Protein AF-A0A5C4MEW4-F1 (afdb_monomer)

Radius of gyration: 12.6 Å; Cα contacts (8 Å, |Δi|>4): 112; chains: 1; bounding box: 32×21×36 Å

Structure (mmCIF, N/CA/C/O backbone):
data_AF-A0A5C4MEW4-F1
#
_entry.id   AF-A0A5C4MEW4-F1
#
loop_
_atom_site.group_PDB
_atom_site.id
_atom_site.type_symbol
_atom_site.label_atom_id
_atom_site.label_alt_id
_atom_site.label_comp_id
_atom_site.label_asym_id
_atom_site.label_entity_id
_atom_site.label_seq_id
_atom_site.pdbx_PDB_ins_code
_atom_site.Cartn_x
_atom_site.Cartn_y
_atom_site.Cartn_z
_atom_site.occupancy
_atom_site.B_iso_or_equiv
_atom_site.auth_seq_id
_atom_site.auth_comp_id
_atom_site.auth_asym_id
_atom_site.auth_atom_id
_atom_site.pdbx_PDB_model_num
ATOM 1 N N . PRO A 1 1 ? 9.938 -1.672 -11.069 1.00 67.38 1 PRO A N 1
ATOM 2 C CA . PRO A 1 1 ? 11.247 -1.448 -10.409 1.00 67.38 1 PRO A CA 1
ATOM 3 C C . PRO A 1 1 ? 11.087 -1.575 -8.880 1.00 67.38 1 PRO A C 1
ATOM 5 O O . PRO A 1 1 ? 9.960 -1.425 -8.401 1.00 67.38 1 PRO A O 1
ATOM 8 N N . PRO A 1 2 ? 12.156 -1.882 -8.123 1.00 78.25 2 PRO A N 1
ATOM 9 C CA . PRO A 1 2 ? 12.084 -2.032 -6.665 1.00 78.25 2 PRO A CA 1
ATOM 10 C C . PRO A 1 2 ? 11.456 -0.826 -5.932 1.00 78.25 2 PRO A C 1
ATOM 12 O O . PRO A 1 2 ? 10.590 -1.066 -5.088 1.00 78.25 2 PRO A O 1
ATOM 15 N N . PR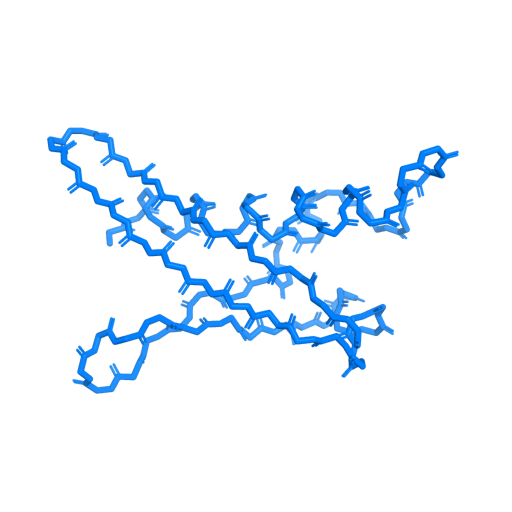O A 1 3 ? 11.745 0.441 -6.312 1.00 87.19 3 PRO A N 1
ATOM 16 C CA . PRO A 1 3 ? 11.100 1.615 -5.717 1.00 87.19 3 PRO A CA 1
ATO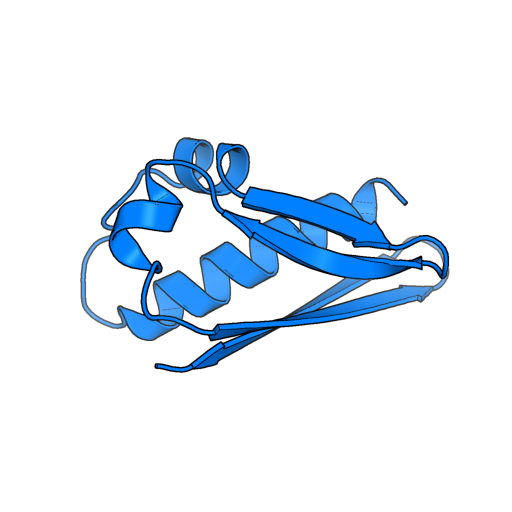M 17 C C . PRO A 1 3 ? 9.580 1.662 -5.924 1.00 87.19 3 PRO A C 1
ATOM 19 O O . PRO A 1 3 ? 8.842 1.971 -4.997 1.00 87.19 3 PRO A O 1
ATOM 22 N N . ALA A 1 4 ? 9.082 1.273 -7.106 1.00 92.12 4 ALA A N 1
ATOM 23 C CA . ALA A 1 4 ? 7.641 1.274 -7.390 1.00 92.12 4 ALA A CA 1
ATOM 24 C C . ALA A 1 4 ? 6.871 0.238 -6.558 1.00 92.12 4 ALA A C 1
ATOM 26 O O . ALA A 1 4 ? 5.726 0.473 -6.185 1.00 92.12 4 ALA A O 1
ATOM 27 N N . ARG A 1 5 ? 7.499 -0.904 -6.238 1.00 95.44 5 ARG A N 1
ATOM 28 C CA . ARG A 1 5 ? 6.897 -1.905 -5.346 1.00 95.44 5 ARG A CA 1
ATOM 29 C C . ARG A 1 5 ? 6.728 -1.343 -3.942 1.00 95.44 5 ARG A C 1
ATOM 31 O O . ARG A 1 5 ? 5.672 -1.523 -3.348 1.00 95.44 5 ARG A O 1
ATOM 38 N N . TRP A 1 6 ? 7.760 -0.680 -3.429 1.00 97.06 6 TRP A N 1
ATOM 39 C CA . TRP A 1 6 ? 7.687 -0.045 -2.120 1.00 97.06 6 TRP A CA 1
ATOM 40 C C . TRP A 1 6 ? 6.635 1.067 -2.098 1.00 97.06 6 TRP A C 1
ATOM 42 O O . TRP A 1 6 ? 5.744 1.037 -1.258 1.00 97.06 6 TRP A O 1
ATOM 52 N N . ALA A 1 7 ? 6.648 1.959 -3.095 1.00 98.06 7 ALA A N 1
ATOM 53 C CA . ALA A 1 7 ? 5.658 3.026 -3.223 1.00 98.06 7 ALA A CA 1
ATOM 54 C C . ALA A 1 7 ? 4.213 2.493 -3.246 1.00 98.06 7 ALA A C 1
ATOM 56 O O . ALA A 1 7 ? 3.341 3.062 -2.598 1.00 98.06 7 ALA A O 1
ATOM 57 N N . ALA A 1 8 ? 3.956 1.382 -3.947 1.00 98.38 8 ALA A N 1
ATOM 58 C CA . ALA A 1 8 ? 2.633 0.760 -3.988 1.00 98.38 8 ALA A CA 1
ATOM 59 C C . ALA A 1 8 ? 2.179 0.248 -2.615 1.00 98.38 8 ALA A C 1
ATOM 61 O O . ALA A 1 8 ? 1.044 0.497 -2.218 1.00 98.38 8 ALA A O 1
ATOM 62 N N . LYS A 1 9 ? 3.068 -0.435 -1.882 1.00 98.50 9 LYS A N 1
ATOM 63 C CA . LYS A 1 9 ? 2.782 -0.928 -0.527 1.00 98.50 9 LYS A CA 1
ATOM 64 C C . LYS A 1 9 ? 2.429 0.213 0.421 1.00 98.50 9 LYS A C 1
ATOM 66 O O . LYS A 1 9 ? 1.391 0.174 1.073 1.00 98.50 9 LYS A O 1
ATOM 71 N N . GLU A 1 10 ? 3.254 1.252 0.418 1.00 98.44 10 GLU A N 1
ATOM 72 C CA . GLU A 1 10 ? 3.051 2.473 1.197 1.00 98.44 10 GLU A CA 1
ATOM 73 C C . GLU A 1 10 ? 1.721 3.160 0.862 1.00 98.44 10 GLU A C 1
ATOM 75 O O . GLU A 1 10 ? 0.985 3.578 1.753 1.00 98.44 10 GLU A O 1
ATOM 80 N N . ALA A 1 11 ? 1.380 3.261 -0.426 1.00 98.62 11 ALA A N 1
ATOM 81 C CA . ALA A 1 11 ? 0.135 3.883 -0.867 1.00 98.62 11 ALA A CA 1
ATOM 82 C C . ALA A 1 11 ? -1.107 3.105 -0.396 1.00 98.62 11 ALA A C 1
ATOM 84 O O . ALA A 1 11 ? -2.091 3.728 -0.003 1.00 98.62 11 ALA A O 1
ATOM 85 N N . VAL A 1 12 ? -1.057 1.767 -0.375 1.00 98.50 12 VAL A N 1
ATOM 86 C CA . VAL A 1 12 ? -2.134 0.932 0.188 1.00 98.50 12 VAL A CA 1
ATOM 87 C C . VAL A 1 12 ? -2.287 1.176 1.689 1.00 98.50 12 VAL A C 1
ATOM 89 O O . VAL A 1 12 ? -3.403 1.436 2.138 1.00 98.50 12 VAL A O 1
ATOM 92 N N . VAL A 1 13 ? -1.189 1.150 2.457 1.00 98.31 13 VAL A N 1
ATOM 93 C CA . VAL A 1 13 ? -1.228 1.425 3.906 1.00 98.31 13 VAL A CA 1
ATOM 94 C C . VAL A 1 13 ? -1.816 2.807 4.173 1.00 98.31 13 VAL A C 1
ATOM 96 O O . VAL A 1 13 ? -2.704 2.942 5.007 1.00 98.31 13 VAL A O 1
ATOM 99 N N . LYS A 1 14 ? -1.402 3.831 3.423 1.00 98.44 14 LYS A N 1
ATOM 100 C CA . LYS A 1 14 ? -1.918 5.199 3.581 1.00 98.44 14 LYS A CA 1
ATOM 101 C C . LYS A 1 14 ? -3.400 5.318 3.238 1.00 98.44 14 LYS A C 1
ATOM 103 O O . LYS A 1 14 ? -4.128 5.960 3.989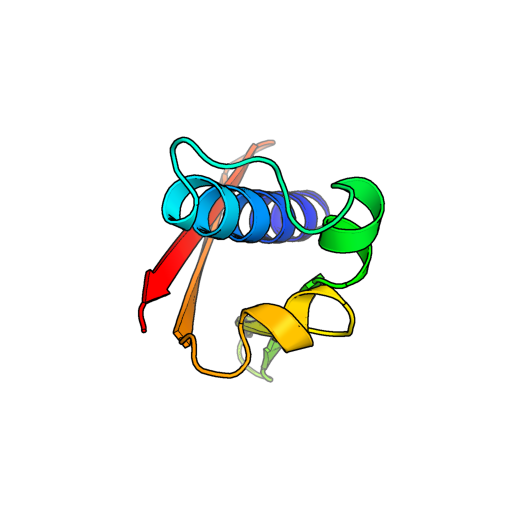 1.00 98.44 14 LYS A O 1
ATOM 108 N N . ALA A 1 15 ? -3.857 4.699 2.149 1.00 98.25 15 ALA A N 1
ATOM 109 C CA . ALA A 1 15 ? -5.274 4.697 1.784 1.00 98.25 15 ALA A CA 1
ATOM 110 C C . ALA A 1 15 ? -6.132 4.012 2.861 1.00 98.25 15 ALA A C 1
ATOM 112 O O . ALA A 1 15 ? -7.185 4.529 3.236 1.00 98.25 15 ALA A O 1
ATOM 113 N N . TRP A 1 16 ? -5.657 2.892 3.410 1.00 97.88 16 TRP A N 1
ATOM 114 C CA . TRP A 1 16 ? -6.342 2.193 4.493 1.00 97.88 16 TRP A CA 1
ATOM 115 C C . TRP A 1 16 ? -6.334 2.991 5.802 1.00 97.88 16 TRP A C 1
ATOM 117 O O . TRP A 1 16 ? -7.396 3.225 6.374 1.00 97.88 16 TRP A O 1
ATOM 127 N N . SER A 1 17 ? -5.187 3.507 6.239 1.00 97.25 17 SER A N 1
ATOM 128 C CA . SER A 1 17 ? -5.094 4.359 7.432 1.00 97.25 17 SER A CA 1
ATOM 129 C C . SER A 1 17 ? -5.977 5.605 7.327 1.00 97.25 17 SER A C 1
ATOM 131 O O . SER A 1 17 ? -6.623 5.983 8.300 1.00 97.25 17 SER A O 1
ATOM 133 N N . ALA A 1 18 ? -6.074 6.218 6.141 1.00 97.19 18 ALA A N 1
ATOM 134 C CA . ALA A 1 18 ? -6.968 7.349 5.904 1.00 97.19 18 ALA A CA 1
ATOM 135 C C . ALA A 1 18 ? -8.453 6.971 6.040 1.00 97.19 18 ALA A C 1
ATOM 137 O O . ALA A 1 18 ? -9.238 7.774 6.540 1.00 97.19 18 ALA A O 1
ATOM 138 N N . SER A 1 19 ? -8.843 5.749 5.658 1.00 96.25 19 SER A N 1
ATOM 139 C CA . SER A 1 19 ? -10.216 5.257 5.865 1.00 96.25 19 SER A CA 1
ATOM 140 C C . SER A 1 19 ? -10.585 5.083 7.347 1.00 96.25 19 SER A C 1
ATOM 142 O O . SER A 1 19 ? -11.763 5.075 7.689 1.00 96.25 19 SER A O 1
ATOM 144 N N . LEU A 1 20 ? -9.581 5.003 8.227 1.00 96.31 20 LEU A N 1
ATOM 145 C CA . LEU A 1 20 ? -9.715 4.880 9.680 1.00 96.31 20 LEU A CA 1
ATOM 146 C C . LEU A 1 20 ? -9.410 6.197 10.418 1.00 96.31 20 LEU A C 1
ATOM 148 O O . LEU A 1 20 ? -9.031 6.175 11.587 1.00 96.31 20 LEU A O 1
ATOM 152 N N . TYR A 1 21 ? -9.536 7.355 9.761 1.00 97.00 21 TYR A N 1
ATOM 153 C CA . TYR A 1 21 ? -9.192 8.647 10.366 1.00 97.00 21 TYR A CA 1
ATOM 154 C C . TYR A 1 21 ? -9.852 8.850 11.745 1.00 97.00 21 TYR A C 1
ATOM 156 O O . TYR A 1 21 ? -11.066 8.720 11.902 1.00 97.00 21 TYR A O 1
ATOM 164 N N . GLY A 1 22 ? -9.035 9.186 12.748 1.00 97.81 22 GLY A N 1
ATOM 165 C CA . GLY A 1 22 ? -9.468 9.344 14.142 1.00 97.81 22 GLY A CA 1
ATOM 166 C C . GLY A 1 22 ? -9.483 8.051 14.968 1.00 97.81 22 GLY A C 1
ATOM 167 O O . GLY A 1 22 ? -9.820 8.104 16.148 1.00 97.81 22 GLY A O 1
ATOM 168 N N . GLN A 1 23 ? -9.099 6.911 14.388 1.00 97.94 23 GLN A N 1
ATOM 169 C CA . GLN A 1 23 ? -9.004 5.615 15.065 1.00 97.94 23 GLN A CA 1
ATOM 170 C C . GLN A 1 23 ? -7.552 5.106 15.084 1.00 97.94 23 GLN A C 1
ATOM 172 O O . GLN A 1 23 ? -6.756 5.473 14.214 1.00 97.94 23 GLN A O 1
ATOM 177 N N . PRO A 1 24 ? -7.170 4.275 16.073 1.00 97.00 24 PRO A N 1
ATOM 178 C CA . PRO A 1 24 ? -5.852 3.653 16.085 1.00 97.00 24 PRO A CA 1
ATOM 179 C C . PRO A 1 24 ? -5.694 2.637 14.934 1.00 97.00 24 PRO A C 1
ATOM 181 O O . PRO A 1 24 ? -6.687 2.058 14.486 1.00 97.00 24 PRO A O 1
ATOM 184 N N . PRO A 1 25 ? -4.455 2.359 14.483 1.00 96.00 25 PRO A N 1
ATOM 185 C CA . PRO A 1 25 ? -4.194 1.296 13.516 1.00 96.00 25 PRO A CA 1
ATOM 186 C C . PRO A 1 25 ? -4.661 -0.071 14.031 1.00 96.00 25 PRO A C 1
ATOM 188 O O . PRO A 1 25 ? -4.411 -0.427 15.182 1.00 96.00 25 PRO A O 1
ATOM 191 N N . LEU A 1 26 ? -5.295 -0.858 13.158 1.00 97.19 26 LEU A N 1
ATOM 192 C CA . LEU A 1 26 ? -5.747 -2.220 13.480 1.00 97.19 26 LEU A CA 1
ATOM 193 C C . LEU A 1 26 ? -4.611 -3.251 13.400 1.00 97.19 26 LEU A C 1
ATOM 195 O O . LEU A 1 26 ? -4.661 -4.297 14.044 1.00 97.19 26 LEU A O 1
ATOM 199 N N . VAL A 1 27 ? -3.583 -2.954 12.604 1.00 97.81 27 VAL A N 1
ATOM 200 C CA . VAL A 1 27 ? -2.432 -3.822 12.347 1.00 97.81 27 VAL A CA 1
ATOM 201 C C . VAL A 1 27 ? -1.157 -2.988 12.437 1.00 97.81 27 VAL A C 1
ATOM 203 O O . VAL A 1 27 ? -1.124 -1.846 11.982 1.00 97.81 27 VAL A O 1
ATOM 206 N N . ASP A 1 28 ? -0.103 -3.576 13.006 1.00 97.94 28 ASP A N 1
ATOM 207 C CA . ASP A 1 28 ? 1.244 -2.999 12.994 1.00 97.94 28 ASP A CA 1
ATOM 208 C C . ASP A 1 28 ? 1.730 -2.734 11.559 1.00 97.94 28 ASP A C 1
ATOM 210 O O . ASP A 1 28 ? 1.597 -3.584 10.677 1.00 97.94 28 ASP A O 1
ATOM 214 N N . GLU A 1 29 ? 2.338 -1.574 11.327 1.00 96.69 29 GLU A N 1
ATOM 215 C CA . GLU A 1 29 ? 2.713 -1.123 9.986 1.00 96.69 29 GLU A CA 1
ATOM 216 C C . GLU A 1 29 ? 3.668 -2.091 9.274 1.00 96.69 29 GLU A C 1
ATOM 218 O O . GLU A 1 29 ? 3.477 -2.391 8.094 1.00 96.69 29 GLU A O 1
ATOM 223 N N . SER A 1 30 ? 4.643 -2.666 9.987 1.00 97.75 30 SER A N 1
ATOM 224 C CA . SER A 1 30 ? 5.588 -3.614 9.388 1.00 97.75 30 SER A CA 1
ATOM 225 C C . SER A 1 30 ? 4.886 -4.891 8.916 1.00 97.75 30 SER A C 1
ATOM 227 O O . SER A 1 30 ? 5.168 -5.400 7.825 1.00 97.75 30 SER A O 1
ATOM 229 N N . LYS A 1 31 ? 3.904 -5.369 9.691 1.00 98.19 31 LYS A N 1
ATOM 230 C CA . LYS A 1 31 ? 3.063 -6.516 9.325 1.00 98.19 31 LYS A CA 1
ATOM 231 C C . LYS A 1 31 ? 2.126 -6.176 8.172 1.00 98.19 31 LYS A C 1
ATOM 233 O O . LYS A 1 31 ? 1.953 -7.002 7.278 1.00 98.19 31 LYS A O 1
ATOM 238 N N . ALA A 1 32 ? 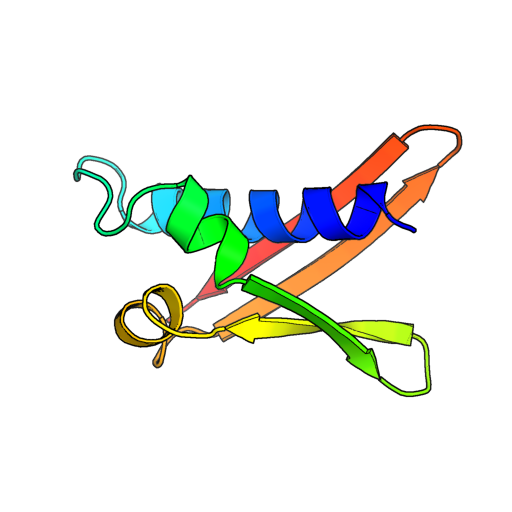1.561 -4.969 8.159 1.00 98.12 32 ALA A N 1
ATOM 239 C CA . ALA A 1 32 ? 0.706 -4.509 7.072 1.00 98.12 32 ALA A CA 1
ATOM 240 C C . ALA A 1 32 ? 1.481 -4.451 5.748 1.00 98.12 32 ALA A C 1
ATOM 242 O O . ALA A 1 32 ? 1.068 -5.047 4.754 1.00 98.12 32 ALA A O 1
ATOM 243 N N . LEU A 1 33 ? 2.661 -3.826 5.753 1.00 98.06 33 LEU A N 1
ATOM 244 C CA . LEU A 1 33 ? 3.542 -3.747 4.590 1.00 98.06 33 LEU A CA 1
ATOM 245 C C . LEU A 1 33 ? 3.984 -5.130 4.110 1.00 9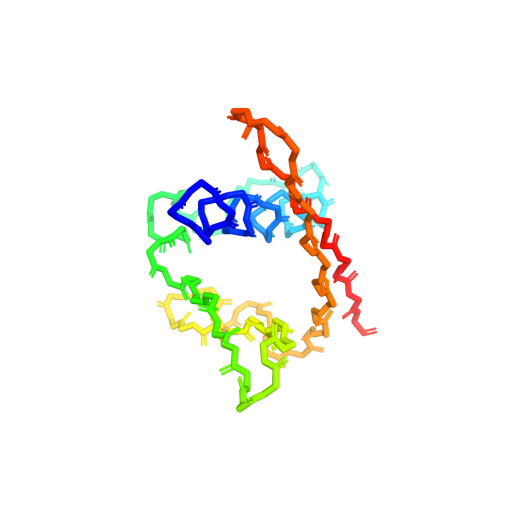8.06 33 LEU A C 1
ATOM 247 O O . LEU A 1 33 ? 4.074 -5.346 2.901 1.00 98.06 33 LEU A O 1
ATOM 251 N N . ALA A 1 34 ? 4.251 -6.077 5.011 1.00 98.12 34 ALA A N 1
ATOM 252 C CA . ALA A 1 34 ? 4.603 -7.450 4.648 1.00 98.12 34 ALA A CA 1
ATOM 253 C C . ALA A 1 34 ? 3.452 -8.195 3.948 1.00 98.12 34 ALA A C 1
ATOM 255 O O . ALA A 1 34 ? 3.708 -8.938 3.003 1.00 98.12 34 ALA A O 1
ATOM 256 N N . ALA A 1 35 ? 2.207 -7.948 4.362 1.00 98.38 35 ALA A N 1
ATOM 257 C CA . ALA A 1 35 ? 1.007 -8.619 3.860 1.00 98.38 35 ALA A CA 1
ATOM 258 C C . ALA A 1 35 ? 0.461 -8.061 2.531 1.00 98.38 35 ALA A C 1
ATOM 260 O O . ALA A 1 35 ? -0.483 -8.614 1.970 1.00 98.38 35 ALA A O 1
ATOM 261 N N . ILE A 1 36 ? 1.031 -6.972 2.015 1.00 98.50 36 ILE A N 1
ATOM 262 C CA . ILE A 1 36 ? 0.651 -6.402 0.720 1.00 98.50 36 ILE A CA 1
ATOM 263 C C . ILE A 1 36 ? 1.577 -6.964 -0.358 1.00 98.50 36 ILE A C 1
ATOM 265 O O . ILE A 1 36 ? 2.792 -7.040 -0.178 1.00 98.50 36 ILE A O 1
ATOM 269 N N . GLU A 1 37 ? 1.038 -7.322 -1.514 1.00 97.88 37 GLU A N 1
ATOM 270 C CA . GLU A 1 37 ? 1.825 -7.763 -2.658 1.00 97.88 37 GLU A CA 1
ATOM 271 C C . GLU A 1 37 ? 1.423 -6.988 -3.911 1.00 97.88 37 GLU A C 1
ATOM 273 O O . GLU A 1 37 ? 0.252 -6.919 -4.277 1.00 97.88 37 GLU A O 1
ATOM 278 N N . LEU A 1 38 ? 2.419 -6.399 -4.577 1.00 97.88 38 LEU A N 1
ATOM 279 C CA . LEU A 1 38 ? 2.240 -5.822 -5.902 1.00 97.88 38 LEU A CA 1
ATOM 280 C C . LEU A 1 38 ? 2.540 -6.900 -6.939 1.00 97.88 38 LEU A C 1
ATOM 282 O O . LEU A 1 38 ? 3.703 -7.269 -7.128 1.00 97.88 38 LEU A O 1
ATOM 286 N N . VAL A 1 39 ? 1.506 -7.329 -7.650 1.00 97.00 39 VAL A N 1
ATOM 287 C CA . VAL A 1 39 ? 1.624 -8.239 -8.788 1.00 97.00 39 VAL A CA 1
ATOM 288 C C . VAL A 1 39 ? 1.447 -7.472 -10.094 1.00 97.00 39 VAL A C 1
ATOM 290 O O . VAL A 1 39 ? 0.977 -6.330 -10.121 1.00 97.00 39 VAL A O 1
ATOM 293 N N . LYS A 1 40 ? 1.842 -8.103 -11.196 1.00 96.62 40 LYS A N 1
ATOM 294 C CA . LYS A 1 40 ? 1.533 -7.630 -12.542 1.00 96.62 40 LYS A CA 1
ATOM 295 C C . LYS A 1 40 ? 1.045 -8.792 -13.376 1.00 96.62 40 LYS A C 1
ATOM 297 O O . LYS A 1 40 ? 1.518 -9.913 -13.202 1.00 96.62 40 LYS A O 1
ATOM 302 N N . ASP A 1 41 ? 0.135 -8.511 -14.290 1.00 96.75 41 ASP A N 1
ATOM 303 C CA . ASP A 1 41 ? -0.233 -9.489 -15.303 1.00 96.75 41 ASP A CA 1
ATOM 304 C C . ASP A 1 41 ? 0.829 -9.603 -16.414 1.00 96.75 41 ASP A C 1
ATOM 306 O O . ASP A 1 41 ? 1.870 -8.939 -16.386 1.00 96.75 41 ASP A O 1
ATOM 310 N N . ALA A 1 42 ? 0.543 -10.429 -17.425 1.00 97.25 42 ALA A N 1
ATOM 311 C CA . ALA A 1 42 ? 1.429 -10.660 -18.567 1.00 97.25 42 ALA A CA 1
ATOM 312 C C . ALA A 1 42 ? 1.727 -9.400 -19.409 1.00 97.25 42 ALA A C 1
ATOM 314 O O . ALA A 1 42 ? 2.670 -9.405 -20.196 1.00 97.25 42 ALA A O 1
ATOM 315 N N . TRP A 1 43 ? 0.962 -8.317 -19.234 1.00 96.69 43 TRP A N 1
ATOM 316 C CA . TRP A 1 43 ? 1.127 -7.044 -19.944 1.00 96.69 43 TRP A CA 1
ATOM 317 C C . TRP A 1 43 ? 1.678 -5.932 -19.045 1.00 96.69 43 TRP A C 1
ATOM 319 O O . TRP A 1 43 ? 1.763 -4.778 -19.460 1.00 96.69 43 TRP A O 1
ATOM 329 N N . GLY A 1 44 ? 2.066 -6.256 -17.810 1.00 94.12 44 GLY A N 1
ATOM 330 C CA . GLY A 1 44 ? 2.649 -5.301 -16.874 1.00 94.12 44 GLY A CA 1
ATOM 331 C C . GLY A 1 44 ? 1.636 -4.412 -16.149 1.00 94.12 44 GLY A C 1
ATOM 332 O O . GLY A 1 44 ? 2.066 -3.508 -15.426 1.00 94.12 44 GLY A O 1
ATOM 333 N N . ARG A 1 45 ? 0.325 -4.655 -16.288 1.00 96.81 45 ARG A N 1
ATOM 334 C CA . ARG A 1 45 ? -0.710 -3.903 -15.560 1.00 96.81 45 ARG A CA 1
ATOM 335 C C . ARG A 1 45 ? -0.655 -4.283 -14.075 1.00 96.81 45 ARG A C 1
ATOM 337 O O . ARG A 1 45 ? -0.657 -5.478 -13.771 1.00 96.81 45 ARG A O 1
ATOM 344 N N . PRO A 1 46 ? -0.560 -3.311 -13.150 1.00 97.38 46 PRO A N 1
ATOM 345 C CA . PRO A 1 46 ? -0.398 -3.599 -11.731 1.00 97.38 46 PRO A CA 1
ATOM 346 C C . PRO A 1 46 ? -1.717 -4.018 -11.072 1.00 97.38 46 PRO A C 1
ATOM 348 O O . PRO A 1 46 ? -2.779 -3.491 -11.397 1.00 97.38 46 PRO A O 1
ATOM 351 N N . ALA A 1 47 ? -1.628 -4.909 -10.088 1.00 97.31 47 ALA A N 1
ATOM 352 C CA . ALA A 1 47 ? -2.714 -5.221 -9.164 1.00 97.31 47 ALA A CA 1
ATOM 353 C C . ALA A 1 47 ? -2.165 -5.450 -7.749 1.00 97.31 47 ALA A C 1
ATOM 355 O O . ALA A 1 47 ? -0.980 -5.745 -7.572 1.00 97.31 47 ALA A O 1
ATOM 356 N N . ILE A 1 48 ? -3.032 -5.303 -6.746 1.00 98.00 48 ILE A N 1
ATOM 357 C CA . ILE A 1 48 ? -2.704 -5.583 -5.347 1.00 98.00 48 ILE A CA 1
ATOM 358 C C . ILE A 1 48 ? -3.334 -6.910 -4.943 1.00 98.00 48 ILE A C 1
ATOM 360 O O . ILE A 1 48 ? -4.535 -7.108 -5.118 1.00 98.00 48 ILE A O 1
ATOM 364 N N . VAL A 1 49 ? -2.519 -7.790 -4.372 1.00 97.88 49 VAL A N 1
ATOM 365 C CA . VAL A 1 49 ? -2.975 -8.972 -3.643 1.00 97.88 49 VAL A CA 1
ATOM 366 C C . VAL A 1 49 ? -2.760 -8.705 -2.157 1.00 97.88 49 VAL A C 1
ATOM 368 O O . VAL A 1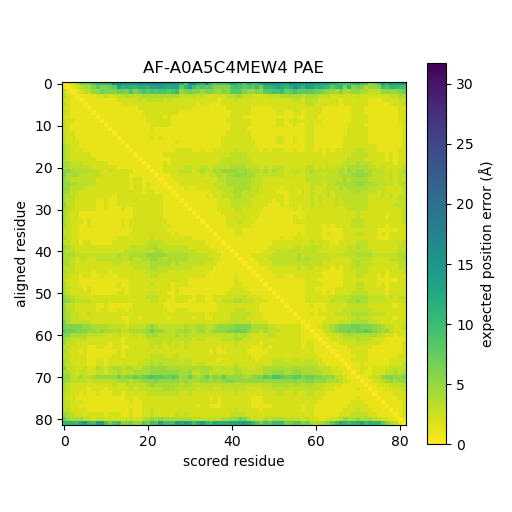 49 ? -1.687 -8.257 -1.748 1.00 97.88 49 VAL A O 1
ATOM 371 N N . LEU A 1 50 ? -3.802 -8.938 -1.360 1.00 98.31 50 LEU A N 1
ATOM 372 C CA . LEU A 1 50 ? -3.756 -8.799 0.090 1.00 98.31 50 LEU A CA 1
ATOM 373 C C . LEU A 1 50 ? -3.683 -10.175 0.742 1.00 98.31 50 LEU A C 1
ATOM 375 O O . LEU A 1 50 ? -4.466 -11.072 0.422 1.00 98.31 50 LEU A O 1
ATOM 379 N N . HIS A 1 51 ? -2.781 -10.300 1.704 1.00 98.31 51 HIS A N 1
ATOM 380 C CA . HIS A 1 51 ? -2.631 -11.463 2.570 1.00 98.31 51 HIS A CA 1
ATOM 381 C C . HIS A 1 51 ? -3.070 -11.113 3.998 1.00 98.31 51 HIS A C 1
ATOM 383 O O . HIS A 1 51 ? -3.293 -9.943 4.328 1.00 98.31 51 HIS A O 1
ATOM 389 N N . SER A 1 52 ? -3.212 -12.115 4.864 1.00 97.06 52 SER A N 1
ATOM 390 C CA . SER A 1 52 ? -3.433 -11.860 6.291 1.00 97.06 52 SER A CA 1
ATOM 391 C C . SER A 1 52 ? -2.243 -11.102 6.904 1.00 97.06 52 SER A C 1
ATOM 393 O O . SER A 1 52 ? -1.097 -11.344 6.516 1.00 97.06 52 SER A O 1
ATOM 395 N N . PRO A 1 53 ? -2.480 -10.197 7.871 1.00 97.06 53 PRO A N 1
ATOM 396 C CA . PRO A 1 53 ? -3.787 -9.876 8.462 1.00 97.06 53 PRO A CA 1
ATOM 397 C C . PRO A 1 53 ? -4.573 -8.792 7.699 1.00 97.06 53 PRO A C 1
ATOM 399 O O . PRO A 1 53 ? -5.746 -8.582 7.970 1.00 97.06 53 PRO A O 1
ATOM 402 N N . VAL A 1 54 ? -3.966 -8.099 6.728 1.00 97.94 54 VAL A N 1
ATOM 403 C CA . VAL A 1 54 ? -4.604 -6.957 6.036 1.00 97.94 54 VAL A CA 1
ATOM 404 C C . VAL A 1 54 ? -5.864 -7.377 5.283 1.00 97.94 54 VAL A C 1
ATOM 406 O O . VAL A 1 54 ? -6.868 -6.666 5.312 1.00 97.94 54 VAL A O 1
ATOM 409 N N . ARG A 1 55 ? -5.835 -8.553 4.645 1.00 97.69 55 ARG A N 1
ATOM 410 C CA . ARG A 1 55 ? -6.983 -9.103 3.918 1.00 97.69 55 ARG A CA 1
ATOM 411 C C . ARG A 1 55 ? -8.235 -9.199 4.788 1.00 97.69 55 ARG A C 1
ATOM 413 O O . ARG A 1 55 ? -9.311 -8.884 4.308 1.00 97.69 55 ARG A O 1
ATOM 420 N N . GLU A 1 56 ? -8.097 -9.577 6.055 1.00 97.06 56 GLU A N 1
ATOM 421 C CA . GLU A 1 56 ? -9.232 -9.775 6.970 1.00 97.06 56 GLU A CA 1
ATOM 422 C C . GLU A 1 56 ? -10.007 -8.476 7.231 1.00 97.06 56 GLU A C 1
ATOM 424 O O . GLU A 1 56 ? -11.206 -8.508 7.492 1.00 97.06 56 GLU A O 1
ATOM 429 N N . HIS A 1 57 ? -9.341 -7.328 7.107 1.00 97.06 57 HIS A N 1
ATOM 430 C CA . HIS A 1 57 ? -9.949 -6.014 7.298 1.00 97.06 57 HIS A CA 1
ATOM 431 C C . HIS A 1 57 ? -10.454 -5.371 6.003 1.00 97.06 57 HIS A C 1
ATOM 433 O O . HIS A 1 57 ? -11.268 -4.453 6.064 1.00 97.06 57 HIS A O 1
ATOM 439 N N . LEU A 1 58 ? -9.964 -5.821 4.845 1.00 96.50 58 LEU A N 1
ATOM 440 C CA . LEU A 1 58 ? -10.213 -5.202 3.540 1.00 96.50 58 LEU A CA 1
ATOM 441 C C . LEU A 1 58 ? -10.866 -6.158 2.527 1.00 96.50 58 LEU A C 1
ATOM 443 O O . LEU A 1 58 ? -10.911 -5.835 1.344 1.00 96.50 58 LEU A O 1
ATOM 447 N N . ASP A 1 59 ? -11.383 -7.315 2.954 1.00 92.69 59 ASP A N 1
ATOM 448 C CA . ASP A 1 59 ? -11.927 -8.353 2.053 1.00 92.69 59 ASP A CA 1
ATOM 449 C C . ASP A 1 59 ? -13.130 -7.856 1.229 1.00 92.69 59 ASP A C 1
ATOM 451 O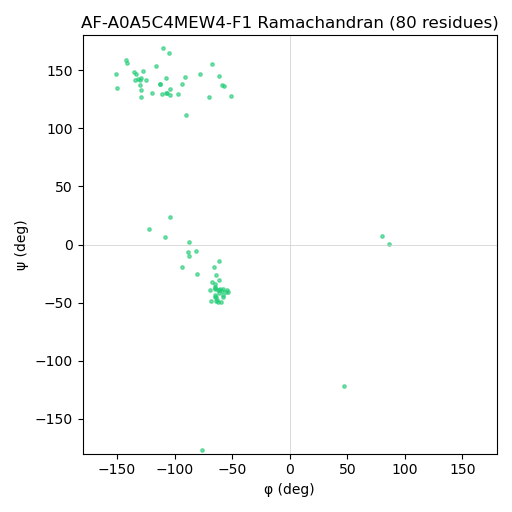 O . ASP A 1 59 ? -13.328 -8.267 0.089 1.00 92.69 59 ASP A O 1
ATOM 455 N N . ALA A 1 60 ? -13.905 -6.918 1.784 1.00 92.69 60 ALA A N 1
ATOM 456 C CA . ALA A 1 60 ? -15.015 -6.261 1.092 1.00 92.69 60 ALA A CA 1
ATOM 457 C C . ALA A 1 60 ? -14.594 -5.000 0.314 1.00 92.69 60 ALA A C 1
ATOM 459 O O . ALA A 1 60 ? -15.412 -4.412 -0.387 1.00 92.69 60 ALA A O 1
ATOM 460 N N . SER A 1 61 ? -13.344 -4.550 0.443 1.00 95.38 61 SER A N 1
ATOM 461 C CA . SER A 1 61 ? -12.867 -3.327 -0.196 1.00 95.38 61 SER A CA 1
ATOM 462 C C . SER A 1 61 ? -12.275 -3.596 -1.574 1.00 95.38 61 SER A C 1
ATOM 464 O O . SER A 1 61 ? -11.558 -4.566 -1.812 1.00 95.38 61 SER A O 1
ATOM 466 N N . ARG A 1 62 ? -12.497 -2.659 -2.491 1.00 96.31 62 ARG A N 1
ATOM 467 C CA . ARG A 1 62 ? -11.848 -2.615 -3.795 1.00 96.31 62 ARG A CA 1
ATOM 468 C C . ARG A 1 62 ? -10.650 -1.675 -3.759 1.00 96.31 62 ARG A C 1
ATOM 470 O O . ARG A 1 62 ? -10.760 -0.517 -3.361 1.00 96.31 62 ARG A O 1
ATOM 477 N N . LEU A 1 63 ? -9.514 -2.173 -4.239 1.00 97.38 63 LEU A N 1
ATOM 478 C CA . LEU A 1 63 ? -8.293 -1.398 -4.436 1.00 97.38 63 LEU A CA 1
ATOM 479 C C . LEU A 1 63 ? -8.052 -1.159 -5.927 1.00 97.38 63 LEU A C 1
ATOM 481 O O . LEU A 1 63 ? -8.041 -2.099 -6.724 1.00 97.38 63 LEU A O 1
ATOM 485 N N . HIS A 1 64 ? -7.798 0.094 -6.294 1.00 97.88 64 HIS A N 1
ATOM 486 C CA . HIS A 1 64 ? -7.231 0.446 -7.595 1.00 97.88 64 HIS A CA 1
ATOM 487 C C . HIS A 1 64 ? -5.832 1.007 -7.389 1.00 97.88 64 HIS A C 1
ATOM 489 O O . HIS A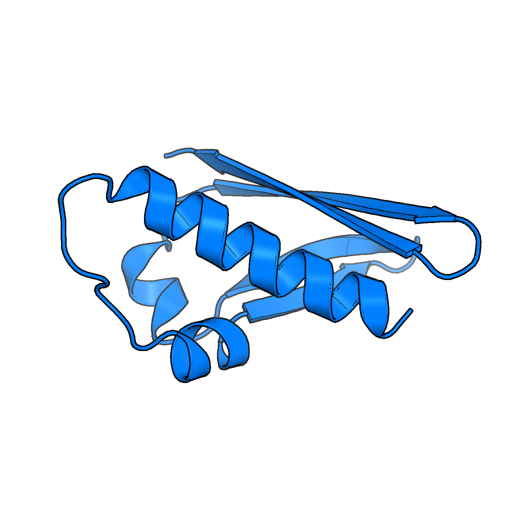 1 64 ? -5.618 1.795 -6.473 1.00 97.88 64 HIS A O 1
ATOM 495 N N . VAL A 1 65 ? -4.890 0.610 -8.244 1.00 98.19 65 VAL A N 1
ATOM 496 C CA . VAL A 1 65 ? -3.490 1.033 -8.170 1.00 98.19 65 VAL A CA 1
ATOM 497 C C . VAL A 1 65 ? -3.009 1.535 -9.527 1.00 98.19 65 VAL A C 1
ATOM 499 O O . VAL A 1 65 ? -3.280 0.929 -10.562 1.00 98.19 65 VAL A O 1
ATOM 502 N N . SER A 1 66 ? -2.265 2.636 -9.512 1.00 97.94 66 SER A N 1
ATOM 503 C CA . SER A 1 66 ? -1.507 3.146 -10.653 1.00 97.94 66 SER A CA 1
ATOM 504 C C . SER A 1 66 ? -0.071 3.429 -10.228 1.00 97.94 66 SER A C 1
ATOM 506 O O . SER A 1 66 ? 0.170 3.854 -9.097 1.00 97.94 66 SER A O 1
ATOM 508 N N . LEU A 1 67 ? 0.885 3.175 -11.121 1.00 97.50 67 LEU A N 1
ATOM 509 C CA . LEU A 1 67 ? 2.316 3.347 -10.877 1.00 97.50 67 LEU A CA 1
ATOM 510 C C .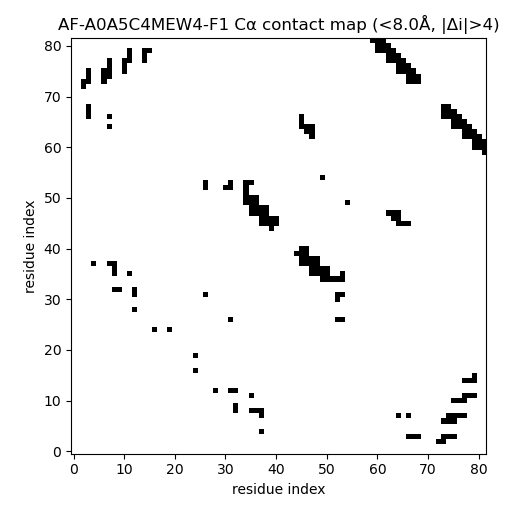 LEU A 1 67 ? 2.906 4.270 -11.939 1.00 97.50 67 LEU A C 1
ATOM 512 O O . LEU A 1 67 ? 2.577 4.143 -13.116 1.00 97.50 67 LEU A O 1
ATOM 516 N N . SER A 1 68 ? 3.829 5.134 -11.532 1.00 96.19 68 SER A N 1
ATOM 517 C CA . SER A 1 68 ? 4.656 5.923 -12.445 1.00 96.19 68 SER A CA 1
ATOM 518 C C . SER A 1 68 ? 6.078 6.016 -11.902 1.00 96.19 68 SER A C 1
ATOM 520 O O . SER A 1 68 ? 6.307 5.848 -10.703 1.00 96.19 68 SER A O 1
ATOM 522 N N . HIS A 1 69 ? 7.048 6.243 -12.775 1.00 94.56 69 HIS A N 1
ATOM 523 C CA . HIS A 1 69 ? 8.419 6.527 -12.380 1.00 94.56 69 HIS A CA 1
ATOM 524 C C . HIS A 1 69 ? 9.087 7.407 -13.428 1.00 94.56 69 HIS A C 1
ATOM 526 O O . HIS A 1 69 ? 8.810 7.272 -14.619 1.00 94.56 69 HIS A O 1
ATOM 532 N N . ASP A 1 70 ? 9.984 8.269 -12.973 1.00 95.19 70 ASP A N 1
ATOM 533 C CA . ASP A 1 70 ? 10.822 9.098 -13.829 1.00 95.19 70 ASP A CA 1
ATOM 534 C C . ASP A 1 70 ? 12.149 9.378 -13.118 1.00 95.19 70 ASP A C 1
ATOM 536 O O . ASP A 1 70 ? 12.168 9.656 -11.914 1.00 95.19 70 ASP A O 1
ATOM 540 N N . GLY A 1 71 ? 13.256 9.239 -13.847 1.00 92.69 71 GLY A N 1
ATOM 541 C CA . GLY A 1 71 ? 14.606 9.240 -13.282 1.00 92.69 71 GLY A CA 1
ATOM 542 C C . GLY A 1 71 ? 14.730 8.324 -12.056 1.00 92.69 71 GLY A C 1
ATOM 543 O O . GLY A 1 71 ? 14.426 7.130 -12.117 1.00 92.69 71 GLY A O 1
ATOM 544 N N . ASP A 1 72 ? 15.139 8.913 -10.934 1.00 93.06 72 ASP A N 1
ATOM 545 C CA . ASP A 1 72 ? 15.369 8.217 -9.663 1.00 93.06 72 ASP A CA 1
ATOM 546 C C . ASP A 1 72 ? 14.115 8.100 -8.777 1.00 93.06 72 ASP A C 1
ATOM 548 O O . ASP A 1 72 ? 14.173 7.565 -7.666 1.00 93.06 72 ASP A O 1
ATOM 552 N N . TYR A 1 73 ? 12.961 8.579 -9.249 1.00 94.56 73 TYR A N 1
ATOM 553 C CA . TYR A 1 73 ? 11.725 8.623 -8.473 1.00 94.56 73 TYR A CA 1
ATOM 554 C C . TYR A 1 73 ? 10.710 7.591 -8.952 1.00 94.56 73 TYR A C 1
ATOM 556 O O . TYR A 1 73 ? 10.527 7.356 -10.145 1.00 94.56 73 TYR A O 1
ATOM 564 N N . ALA A 1 74 ? 9.981 7.010 -8.000 1.00 96.69 74 ALA A N 1
ATOM 565 C CA . ALA A 1 74 ? 8.807 6.193 -8.272 1.00 96.69 74 ALA A CA 1
ATOM 566 C C . ALA A 1 74 ? 7.638 6.642 -7.401 1.00 96.69 74 ALA A C 1
ATOM 568 O O . ALA A 1 74 ? 7.806 6.961 -6.224 1.00 96.69 74 ALA A O 1
ATOM 569 N N . VAL A 1 75 ? 6.447 6.622 -7.984 1.00 97.12 75 VAL A N 1
ATOM 570 C CA . VAL A 1 75 ? 5.198 7.014 -7.337 1.00 97.12 75 VAL A CA 1
ATOM 571 C C . VAL A 1 75 ? 4.185 5.890 -7.506 1.00 97.12 75 VAL A C 1
ATOM 573 O O . VAL A 1 75 ? 4.174 5.177 -8.515 1.00 97.12 75 VAL A O 1
ATOM 576 N N . ALA A 1 76 ? 3.303 5.763 -6.523 1.00 98.38 76 ALA A N 1
ATOM 577 C CA . ALA A 1 76 ? 2.103 4.960 -6.639 1.00 98.38 76 ALA A CA 1
ATOM 578 C C . ALA A 1 76 ? 0.907 5.765 -6.143 1.00 98.38 76 ALA A C 1
ATOM 580 O O . ALA A 1 76 ? 1.010 6.510 -5.168 1.00 98.38 76 ALA A O 1
ATOM 581 N N . TYR A 1 77 ? -0.223 5.590 -6.812 1.00 98.38 77 TYR A N 1
ATOM 582 C CA . TYR A 1 77 ? -1.503 6.138 -6.400 1.00 98.38 77 TYR A CA 1
ATOM 583 C C . TYR A 1 77 ? -2.469 4.987 -6.162 1.00 98.38 77 TYR A C 1
ATOM 585 O O . TYR A 1 77 ? -2.585 4.097 -7.009 1.00 98.38 77 TYR A O 1
ATOM 593 N N . VAL A 1 78 ? -3.130 5.000 -5.007 1.00 98.62 78 VAL A N 1
ATOM 594 C CA . VAL A 1 78 ? -4.077 3.963 -4.602 1.00 98.62 78 VAL A CA 1
ATOM 595 C C . VAL A 1 78 ? -5.375 4.610 -4.154 1.00 98.62 78 VAL A C 1
ATOM 597 O O . VAL A 1 78 ? -5.363 5.543 -3.354 1.00 98.62 78 VAL A O 1
ATOM 600 N N . THR A 1 79 ? -6.490 4.076 -4.642 1.00 98.19 79 THR A N 1
ATOM 601 C CA . THR A 1 79 ? -7.817 4.366 -4.097 1.00 98.19 79 THR A CA 1
ATOM 602 C C . THR A 1 79 ? -8.377 3.116 -3.446 1.00 98.19 79 THR A C 1
ATOM 604 O O . THR A 1 79 ? -8.288 2.025 -4.016 1.00 98.19 79 THR A O 1
ATOM 607 N N . LEU A 1 80 ? -8.992 3.301 -2.284 1.00 97.75 80 LEU A N 1
ATOM 608 C CA . LEU A 1 80 ? -9.746 2.289 -1.560 1.00 97.75 80 LEU A CA 1
ATOM 609 C C . LEU A 1 80 ? -11.228 2.678 -1.606 1.00 97.75 80 LEU A C 1
ATOM 611 O O . LEU A 1 80 ? -11.562 3.820 -1.291 1.00 97.75 80 LEU A O 1
ATOM 615 N N . SER A 1 81 ? -12.106 1.754 -1.985 1.00 95.69 81 SER A N 1
ATOM 616 C CA . SER A 1 81 ? -13.563 1.941 -1.932 1.00 95.69 81 SER A CA 1
ATOM 617 C C . SER A 1 81 ? -14.250 0.705 -1.352 1.00 95.69 81 SER A C 1
ATOM 619 O O . SER A 1 81 ? -13.764 -0.404 -1.557 1.00 95.69 81 SER A O 1
ATOM 621 N N . SER A 1 82 ? -15.374 0.889 -0.661 1.00 85.50 82 SER A N 1
ATOM 622 C CA . SER A 1 82 ? -16.255 -0.179 -0.159 1.00 85.50 82 SER A CA 1
ATOM 623 C C . SER A 1 82 ? -17.408 -0.446 -1.113 1.00 85.50 82 SER A C 1
ATOM 625 O O . SER A 1 82 ? -17.982 0.565 -1.580 1.00 85.50 82 SER A O 1
#

Nearest PDB structures (foldseek):
  4hc6-assembly1_A  TM=9.625E-01  e=6.251E-07  Mycobacterium tuberculosis H37Rv
  3ne3-assembly1_B  TM=8.852E-01  e=5.648E-06  Mycobacterium tuberculosis
  3hqj-assembly1_A  TM=9.721E-01  e=3.939E-05  Mycobacterium tuberculosis
  3gwm-assembly1_A  TM=8.533E-01  e=4.783E-05  Mycolicibacterium smegmatis MC2 155
  5xuk-assembly1_A  TM=7.781E-01  e=3.905E-03  Helicobacter pylori 26695

Mean predicted aligned error: 2.45 Å

Sequence (82 aa):
PPPARWAAKEAVVKAWSASLYGQPPLVDESKALAAIELVKDAWGRPAIVLHSPVREHLDASRLHVSLSHDGDYAVAYVTLSS

Solvent-accessible surface area (backbone atoms only — not comparable to full-atom values): 4875 Å² total; per-residue (Å²): 107,75,59,37,51,52,29,41,38,53,26,50,53,50,40,52,54,58,77,41,69,97,57,80,80,92,61,59,65,72,56,43,50,67,20,45,40,80,46,60,54,100,84,66,55,63,44,80,48,66,34,73,69,52,27,81,79,41,73,79,44,47,76,48,64,48,76,51,70,58,93,96,45,49,40,36,50,48,51,72,46,117

InterPro domains:
  IPR004568 Phosphopantetheine-protein transferase domain [TIGR00556] (4-81)
  IPR008278 4'-phosphopantetheinyl transferase domain [PF01648] (4-78)
  IPR037143 4'-phosphopantetheinyl transferase domain superfamily [G3DSA:3.90.470.20] (3-81)
  IPR037143 4'-phosphopantetheinyl transferase domain superfamily [SSF56214] (4-80)

Secondary structure (DSSP, 8-state):
-HHHHHHHHHHHHHHHHHHTTTS--SS-HHHHHHHEEEEE-TT--EEEEE-TTHHHHHTT-EEEEEEEEETTEEEEEEEEE-

Organism: NCBI:txid2585211

pLDDT: mean 96.19, std 4.4, range [67.38, 98.62]

Foldseek 3Di:
DVQQFQQQLVQVVVQVVVVQPPHDDPDDSVVSSVQWGWDADPVRQTDIDGGPPVCVVDVVKDKDKDWDDDDPDIHMHIHIDD